Protein AF-A0A3L7XG25-F1 (afdb_monomer)

Radius of gyration: 17.32 Å; Cα contacts (8 Å, |Δi|>4): 252; chains: 1; bounding box: 51×40×40 Å

Solvent-accessible surface area (backbone atoms only — not comparable to full-atom values): 8372 Å² total; per-residue (Å²): 122,45,40,71,40,66,92,38,72,29,52,80,73,41,29,89,79,44,75,56,63,15,33,68,29,40,68,60,36,58,82,31,49,49,93,77,37,45,86,42,80,44,70,44,99,83,72,47,72,47,80,44,67,43,35,35,64,77,55,28,55,60,53,52,51,49,49,52,53,57,22,35,75,76,36,96,66,52,67,87,37,93,90,41,64,55,58,50,44,57,68,66,41,52,77,69,18,25,42,66,50,53,69,62,64,56,54,98,52,97,60,16,47,30,30,87,54,74,28,25,37,33,8,52,12,28,81,39,81,51,38,48,44,47,64,49,67,56,92,70,78,85,78,78,84,127

Foldseek 3Di:
DWDFDQVAFDDPLCCVPCVRNGHTDDQADDFFDLVPADWDWDQDPVRDIDTGGGGHCVVVVVVVVVLQVLLQVLAPDRCPDPVDDLSNLSSVCQPVFADQDAADADDDDPQRGGHPAAGRVGGRYHTDPPSSCSSNVDPDDDDDDD

Structure (mmCIF, N/CA/C/O backbone):
data_AF-A0A3L7XG25-F1
#
_entry.id   AF-A0A3L7XG25-F1
#
loop_
_atom_site.group_PDB
_atom_site.id
_atom_site.type_symbol
_atom_site.label_atom_id
_atom_site.label_alt_id
_atom_site.label_comp_id
_atom_site.label_asym_id
_atom_site.label_entity_id
_atom_site.label_seq_id
_atom_site.pdbx_PDB_ins_code
_atom_site.Cartn_x
_atom_site.Cartn_y
_atom_site.Cartn_z
_atom_site.occupancy
_atom_site.B_iso_or_equiv
_atom_site.auth_seq_id
_atom_site.auth_comp_id
_atom_site.auth_asym_id
_atom_site.auth_atom_id
_atom_site.pdbx_PDB_model_num
ATOM 1 N N . MET A 1 1 ? 8.002 -8.584 1.546 1.00 62.84 1 MET A N 1
ATOM 2 C CA . MET A 1 1 ? 7.667 -9.660 2.497 1.00 62.84 1 MET A CA 1
ATOM 3 C C . MET A 1 1 ? 6.708 -9.079 3.515 1.00 62.84 1 MET A C 1
ATOM 5 O O . MET A 1 1 ? 7.043 -8.057 4.107 1.00 62.84 1 MET A O 1
ATOM 9 N N . GLY A 1 2 ? 5.526 -9.671 3.655 1.00 82.25 2 GLY A N 1
ATOM 10 C CA . GLY A 1 2 ? 4.613 -9.375 4.756 1.00 82.25 2 GLY A CA 1
ATOM 11 C C . GLY A 1 2 ? 4.852 -10.296 5.952 1.00 82.25 2 GLY A C 1
ATOM 12 O O . GLY A 1 2 ? 5.800 -11.083 5.970 1.00 82.25 2 GLY A O 1
ATOM 13 N N . GLY A 1 3 ? 4.019 -10.169 6.977 1.00 88.00 3 GLY A N 1
ATOM 14 C CA . GLY A 1 3 ? 4.137 -10.922 8.217 1.00 88.00 3 GLY A CA 1
ATOM 15 C C . GLY A 1 3 ? 3.536 -10.190 9.408 1.00 88.00 3 GLY A C 1
ATOM 16 O O . GLY A 1 3 ? 2.909 -9.142 9.281 1.00 88.00 3 GLY A O 1
ATOM 17 N N . MET A 1 4 ? 3.743 -10.754 10.591 1.00 89.88 4 MET A N 1
ATOM 18 C CA . MET A 1 4 ? 3.286 -10.169 11.847 1.00 89.88 4 MET A CA 1
ATOM 19 C C . MET A 1 4 ? 4.471 -9.567 12.593 1.00 89.88 4 MET A C 1
ATOM 21 O O . MET A 1 4 ? 5.408 -10.280 12.959 1.00 89.88 4 MET A O 1
ATOM 25 N N . ASN A 1 5 ? 4.417 -8.265 12.847 1.00 89.62 5 ASN A N 1
ATOM 26 C CA . ASN A 1 5 ? 5.400 -7.571 13.657 1.00 89.62 5 ASN A CA 1
ATOM 27 C C . ASN A 1 5 ? 4.959 -7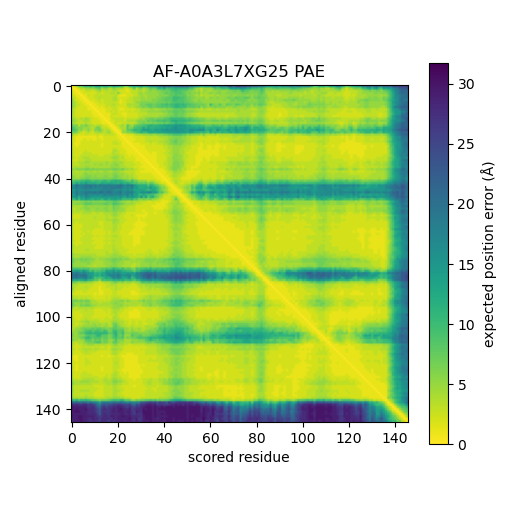.555 15.127 1.00 89.62 5 ASN A C 1
ATOM 29 O O . ASN A 1 5 ? 4.019 -6.855 15.490 1.00 89.62 5 ASN A O 1
ATOM 33 N N . ARG A 1 6 ? 5.662 -8.315 15.973 1.00 90.44 6 ARG A N 1
ATOM 34 C CA . ARG A 1 6 ? 5.371 -8.444 17.413 1.00 90.44 6 ARG A CA 1
ATOM 35 C C . ARG A 1 6 ? 5.950 -7.321 18.275 1.00 90.44 6 ARG A C 1
ATOM 37 O O . ARG A 1 6 ? 5.652 -7.264 19.460 1.00 90.44 6 ARG A O 1
ATOM 44 N N . ALA A 1 7 ? 6.790 -6.455 17.706 1.00 91.50 7 ALA A N 1
ATOM 45 C CA . ALA A 1 7 ? 7.315 -5.295 18.425 1.00 91.50 7 ALA A CA 1
ATOM 46 C C . ALA A 1 7 ? 6.261 -4.186 18.589 1.00 91.50 7 ALA A C 1
ATOM 48 O O . ALA A 1 7 ? 6.412 -3.326 19.450 1.00 91.50 7 ALA A O 1
ATOM 49 N N . TYR A 1 8 ? 5.197 -4.216 17.779 1.00 88.50 8 TYR A N 1
ATOM 50 C CA . TYR A 1 8 ? 4.095 -3.261 17.830 1.00 88.50 8 TYR A CA 1
ATOM 51 C C . TYR A 1 8 ? 2.797 -3.993 18.144 1.00 88.50 8 TYR A C 1
ATOM 53 O O . TYR A 1 8 ? 2.496 -5.012 17.518 1.00 88.50 8 TYR A O 1
ATOM 61 N N . VAL A 1 9 ? 2.028 -3.452 19.089 1.00 88.94 9 VAL A N 1
ATOM 62 C CA . VAL A 1 9 ? 0.669 -3.922 19.383 1.00 88.94 9 VAL A CA 1
ATOM 63 C C . VAL A 1 9 ? -0.183 -3.776 18.123 1.00 88.94 9 VAL A C 1
ATOM 65 O O . VAL A 1 9 ? 0.029 -2.852 17.331 1.00 88.94 9 VAL A O 1
ATOM 68 N N . ALA A 1 10 ? -1.109 -4.712 17.916 1.00 89.88 10 ALA A N 1
ATOM 69 C CA . ALA A 1 10 ? -2.091 -4.577 16.853 1.00 89.88 10 ALA A CA 1
ATOM 70 C C . ALA A 1 10 ? -2.879 -3.271 17.062 1.00 89.88 10 ALA A C 1
ATOM 72 O O . ALA A 1 10 ? -3.361 -3.025 18.167 1.00 89.88 10 ALA A O 1
ATOM 73 N N . PRO A 1 11 ? -2.969 -2.401 16.049 1.00 89.56 11 PRO A N 1
ATOM 74 C CA . PRO A 1 11 ? -3.928 -1.310 16.081 1.00 89.56 11 PRO A CA 1
ATOM 75 C C . PRO A 1 11 ? -5.354 -1.871 16.102 1.00 89.56 11 PRO A C 1
ATOM 77 O O . PRO A 1 11 ? -5.592 -2.915 15.498 1.00 89.56 11 PRO A O 1
ATOM 80 N N . SER A 1 12 ? -6.303 -1.132 16.681 1.00 90.00 12 SER A N 1
ATOM 81 C CA . SER A 1 12 ? -7.700 -1.570 16.852 1.00 90.00 12 SER A CA 1
ATOM 82 C C . SER A 1 12 ? -8.364 -2.056 15.555 1.00 90.00 12 SER A C 1
ATOM 84 O O . SER A 1 12 ? -9.090 -3.051 15.552 1.00 90.00 12 SER A O 1
ATOM 86 N N . TYR A 1 13 ? -8.066 -1.416 14.419 1.00 89.50 13 TYR A N 1
ATOM 87 C CA . TYR A 1 13 ? -8.549 -1.840 13.098 1.00 89.50 13 TYR A CA 1
ATOM 88 C C . TYR A 1 13 ? -8.017 -3.206 12.633 1.00 89.50 13 TYR A C 1
ATOM 90 O O . TYR A 1 13 ? -8.599 -3.809 11.733 1.00 89.50 13 TYR A O 1
ATOM 98 N N . GLN A 1 14 ? -6.942 -3.720 13.236 1.00 93.00 14 GLN A N 1
ATOM 99 C CA . GLN A 1 14 ? -6.379 -5.051 12.984 1.00 93.00 14 GLN A CA 1
ATOM 100 C C . GLN A 1 14 ? -6.659 -6.068 14.097 1.00 93.00 14 GLN A C 1
ATOM 102 O O . GLN A 1 14 ? -6.291 -7.232 13.928 1.00 93.00 14 GLN A O 1
ATOM 107 N N . ASP A 1 15 ? -7.293 -5.687 15.210 1.00 87.75 15 ASP A N 1
ATOM 108 C CA . ASP A 1 15 ? -7.461 -6.568 16.379 1.00 87.75 15 ASP A CA 1
ATOM 109 C C . ASP A 1 15 ? -8.093 -7.916 16.002 1.00 87.75 15 ASP A C 1
ATOM 111 O O . ASP A 1 15 ? -7.623 -8.986 16.402 1.00 87.75 15 ASP A O 1
ATOM 115 N N . HIS A 1 16 ? -9.117 -7.876 15.145 1.00 85.56 16 HIS A N 1
ATOM 116 C CA . HIS A 1 16 ? -9.825 -9.060 14.655 1.00 85.56 16 HIS A CA 1
ATOM 117 C C . HIS A 1 16 ? -8.980 -9.960 13.735 1.00 85.56 16 HIS A C 1
ATOM 119 O O . HIS A 1 16 ? -9.281 -11.144 13.599 1.00 85.56 16 HIS A O 1
ATOM 125 N N . LEU A 1 17 ? -7.920 -9.426 13.122 1.00 87.19 17 LEU A N 1
ATOM 126 C CA . LEU A 1 17 ? -7.043 -10.152 12.198 1.00 87.19 17 LEU A CA 1
ATOM 127 C C . LEU A 1 17 ? -5.920 -10.882 12.927 1.00 87.19 17 LEU A C 1
ATOM 129 O O . LEU A 1 17 ? -5.534 -11.988 12.551 1.00 87.19 17 LEU A O 1
ATOM 133 N N . THR A 1 18 ? -5.360 -10.249 13.957 1.00 81.75 18 THR A N 1
ATOM 134 C CA . THR A 1 18 ? -4.146 -10.743 14.618 1.00 81.75 18 THR A CA 1
ATOM 135 C C . THR A 1 18 ? -4.383 -11.230 16.035 1.00 81.75 18 THR A C 1
ATOM 137 O O . THR A 1 18 ? -3.438 -11.723 16.651 1.00 81.75 18 THR A O 1
ATOM 140 N N . GLN A 1 19 ? -5.614 -11.112 16.548 1.00 79.75 19 GLN A N 1
ATOM 141 C CA . GLN A 1 19 ? -5.972 -11.436 17.933 1.00 79.75 19 GLN A CA 1
ATOM 142 C C . GLN A 1 19 ? -5.051 -10.717 18.933 1.00 79.75 19 GLN A C 1
ATOM 144 O O . GLN A 1 19 ? -4.631 -11.286 19.938 1.00 79.75 19 GLN A O 1
ATOM 149 N N . ASN A 1 20 ? -4.691 -9.470 18.615 1.00 75.44 20 ASN A N 1
ATOM 150 C CA . ASN A 1 20 ? -3.816 -8.594 19.402 1.00 75.44 20 ASN A CA 1
ATOM 151 C C . ASN A 1 20 ? -2.368 -9.085 19.571 1.00 75.44 20 ASN A C 1
ATOM 153 O O . ASN A 1 20 ? -1.639 -8.592 20.430 1.00 75.44 20 ASN A O 1
ATOM 157 N N . VAL A 1 21 ? -1.911 -10.027 18.738 1.00 84.31 21 VAL A N 1
ATOM 158 C CA . VAL A 1 21 ? -0.556 -10.606 18.840 1.00 84.31 21 VAL A CA 1
ATOM 159 C C . VAL A 1 21 ? 0.516 -9.725 18.172 1.00 84.31 21 VAL A C 1
ATOM 161 O O . VAL A 1 21 ? 1.708 -9.877 18.449 1.00 84.31 21 VAL A O 1
ATOM 164 N N . GLY A 1 22 ? 0.119 -8.784 17.310 1.00 90.56 22 GLY A N 1
ATOM 165 C CA . GLY A 1 22 ? 1.010 -7.769 16.739 1.00 90.56 22 GLY A CA 1
ATOM 166 C C . GLY A 1 22 ? 0.457 -7.101 15.477 1.00 90.56 22 GLY A C 1
ATOM 167 O O . GLY A 1 22 ? -0.590 -7.502 14.970 1.00 90.56 22 GLY A O 1
ATOM 168 N N . ARG A 1 23 ? 1.171 -6.103 14.942 1.00 92.81 23 ARG A N 1
ATOM 169 C CA . ARG A 1 23 ? 0.809 -5.394 13.697 1.00 92.81 23 ARG A CA 1
ATOM 170 C C . ARG A 1 23 ? 1.044 -6.284 12.474 1.00 92.81 23 ARG A C 1
ATOM 172 O O . ARG A 1 23 ? 2.179 -6.687 12.212 1.00 92.81 23 ARG A O 1
ATOM 179 N N . ALA A 1 24 ? 0.003 -6.577 11.700 1.00 92.88 24 ALA A N 1
ATOM 180 C CA . ALA A 1 24 ? 0.109 -7.364 10.467 1.00 92.88 24 ALA A CA 1
ATOM 181 C C . ALA A 1 24 ? 0.483 -6.483 9.271 1.00 92.88 24 ALA A C 1
ATOM 183 O O . ALA A 1 24 ? -0.093 -5.415 9.125 1.00 92.88 24 ALA A O 1
ATOM 184 N N . ILE A 1 25 ? 1.426 -6.905 8.425 1.00 92.50 25 ILE A N 1
ATOM 185 C CA . ILE A 1 25 ? 1.841 -6.229 7.180 1.00 92.50 25 ILE A CA 1
ATOM 186 C C . ILE A 1 25 ? 1.728 -7.177 5.974 1.00 92.50 25 ILE A C 1
ATOM 188 O O . ILE A 1 25 ? 1.964 -8.376 6.144 1.00 92.50 25 ILE A O 1
ATOM 192 N N . PRO A 1 26 ? 1.497 -6.658 4.753 1.00 94.12 26 PRO A N 1
ATOM 193 C CA . PRO A 1 26 ? 1.186 -5.257 4.431 1.00 94.12 26 PRO A CA 1
ATOM 194 C C . PRO A 1 26 ? -0.291 -4.907 4.707 1.00 94.12 26 PRO A C 1
ATOM 196 O O . PRO A 1 26 ? -1.074 -5.787 5.035 1.00 94.12 26 PRO A O 1
ATOM 199 N N . ASP A 1 27 ? -0.669 -3.630 4.573 1.00 94.88 27 ASP A N 1
ATOM 200 C CA . ASP A 1 27 ? -2.085 -3.211 4.592 1.00 94.88 27 ASP A CA 1
ATOM 201 C C . ASP A 1 27 ? -2.735 -3.368 3.207 1.00 94.88 27 ASP A C 1
ATOM 203 O O . ASP A 1 27 ? -3.827 -3.911 3.084 1.00 94.88 27 ASP A O 1
ATOM 207 N N . VAL A 1 28 ? -2.033 -2.928 2.158 1.00 96.12 28 VAL A N 1
ATOM 208 C CA . VAL A 1 28 ? -2.454 -3.001 0.749 1.00 96.12 28 VAL A CA 1
ATOM 209 C C . VAL A 1 28 ? -1.302 -3.490 -0.123 1.00 96.12 28 VAL A C 1
ATOM 211 O O . VAL A 1 28 ? -0.130 -3.397 0.258 1.00 96.12 28 VAL A O 1
ATOM 214 N N . SER A 1 29 ? -1.622 -3.963 -1.322 1.00 95.75 29 SER A N 1
ATOM 215 C CA . SER A 1 29 ? -0.653 -4.459 -2.297 1.00 95.75 29 SER A CA 1
ATOM 216 C C . SER A 1 29 ? -0.861 -3.868 -3.688 1.00 95.75 29 SER A C 1
ATOM 218 O O . SER A 1 29 ? -1.947 -3.438 -4.064 1.00 95.75 29 SER A O 1
ATOM 220 N N . PHE A 1 30 ? 0.215 -3.847 -4.466 1.00 95.88 30 PHE A N 1
ATOM 221 C CA . PHE A 1 30 ? 0.251 -3.388 -5.851 1.00 95.88 30 PHE A CA 1
ATOM 222 C C . PHE A 1 30 ? 1.070 -4.378 -6.670 1.00 95.88 30 PHE A C 1
ATOM 224 O O . PHE A 1 30 ? 1.840 -5.164 -6.108 1.00 95.88 30 PHE A O 1
ATOM 231 N N . ASN A 1 31 ? 0.965 -4.288 -7.996 1.00 95.00 31 ASN A N 1
ATOM 232 C CA . ASN A 1 31 ? 1.884 -4.992 -8.877 1.00 95.00 31 ASN A CA 1
ATOM 233 C C . ASN A 1 31 ? 3.331 -4.626 -8.514 1.00 95.00 31 ASN A C 1
ATOM 235 O O . ASN A 1 31 ? 3.706 -3.454 -8.464 1.00 95.00 31 ASN A O 1
ATOM 239 N N . ALA A 1 32 ? 4.122 -5.649 -8.230 1.00 94.19 32 ALA A N 1
ATOM 240 C CA . ALA A 1 32 ? 5.516 -5.530 -7.840 1.00 94.19 32 ALA A CA 1
ATOM 241 C C . ALA A 1 32 ? 6.403 -6.497 -8.635 1.00 94.19 32 ALA A C 1
ATOM 243 O O . ALA A 1 32 ? 7.600 -6.570 -8.366 1.00 94.19 32 ALA A O 1
ATOM 244 N N . ASP A 1 33 ? 5.849 -7.238 -9.595 1.00 92.94 33 ASP A N 1
ATOM 245 C CA . ASP A 1 33 ? 6.621 -8.160 -10.418 1.00 92.94 33 ASP A CA 1
ATOM 246 C C . ASP A 1 33 ? 7.338 -7.376 -11.533 1.00 92.94 33 ASP A C 1
ATOM 248 O O . ASP A 1 33 ? 6.673 -6.718 -12.336 1.00 92.94 33 ASP A O 1
ATOM 252 N N . PRO A 1 34 ? 8.683 -7.408 -11.616 1.00 93.00 34 PRO A N 1
ATOM 253 C CA . PRO A 1 34 ? 9.416 -6.793 -12.719 1.00 93.00 34 PRO A CA 1
ATOM 254 C C . PRO A 1 34 ? 9.065 -7.371 -14.099 1.00 93.00 34 PRO A C 1
ATOM 256 O O . PRO A 1 34 ? 9.238 -6.671 -15.093 1.00 93.00 34 PRO A O 1
ATOM 259 N N . SER A 1 35 ? 8.575 -8.614 -14.181 1.00 94.62 35 SER A N 1
ATOM 260 C CA . SER A 1 35 ? 8.173 -9.253 -15.443 1.00 94.62 35 SER A CA 1
ATOM 261 C C . SER A 1 35 ? 6.934 -8.597 -16.066 1.00 94.62 35 SER A C 1
ATOM 263 O O . SER A 1 35 ? 6.823 -8.498 -17.288 1.00 94.62 35 SER A O 1
ATOM 265 N N . THR A 1 36 ? 6.052 -8.062 -15.221 1.00 94.62 36 THR A N 1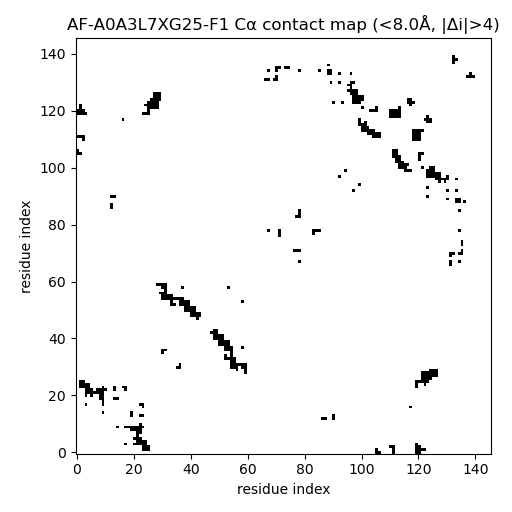
ATOM 266 C CA . THR A 1 36 ? 4.859 -7.290 -15.588 1.00 94.62 36 THR A CA 1
ATOM 267 C C . THR A 1 36 ? 4.955 -5.849 -15.089 1.00 94.62 36 THR A C 1
ATOM 269 O O . THR A 1 36 ? 3.938 -5.227 -14.797 1.00 94.62 36 THR A O 1
ATOM 272 N N . GLY A 1 37 ? 6.176 -5.337 -14.912 1.00 93.25 37 GLY A N 1
ATOM 273 C CA . GLY A 1 37 ? 6.452 -4.100 -14.185 1.00 93.25 37 GLY A CA 1
ATOM 274 C C . GLY A 1 37 ? 6.067 -2.814 -14.920 1.00 93.25 37 GLY A C 1
ATOM 275 O O . GLY A 1 37 ? 5.404 -2.804 -15.955 1.00 93.25 37 GLY A O 1
ATOM 276 N N . PHE A 1 38 ? 6.525 -1.689 -14.381 1.00 95.44 38 PHE A N 1
ATOM 277 C CA . PHE A 1 38 ? 6.229 -0.352 -14.883 1.00 95.44 38 PHE A CA 1
ATOM 278 C C . PHE A 1 38 ? 7.364 0.176 -15.751 1.00 95.44 38 PHE A C 1
ATOM 280 O O . PHE A 1 38 ? 8.536 0.070 -15.386 1.00 95.44 38 PHE A O 1
ATOM 287 N N . ALA A 1 39 ? 7.020 0.809 -16.871 1.00 95.25 39 ALA A N 1
ATOM 288 C CA . ALA A 1 39 ? 7.985 1.537 -17.680 1.00 95.25 39 ALA A CA 1
ATOM 289 C C . ALA A 1 39 ? 8.391 2.836 -16.969 1.00 95.25 39 ALA A C 1
ATOM 291 O O . ALA A 1 39 ? 7.566 3.719 -16.740 1.00 95.25 39 ALA A O 1
ATOM 292 N N . VAL A 1 40 ? 9.675 2.965 -16.646 1.00 93.75 40 VAL A N 1
ATOM 293 C CA . VAL A 1 40 ? 10.256 4.155 -16.026 1.00 93.75 40 VAL A CA 1
ATOM 294 C C . VAL A 1 40 ? 11.369 4.686 -16.911 1.00 93.75 40 VAL A C 1
ATOM 296 O O . VAL A 1 40 ? 12.260 3.953 -17.346 1.00 93.75 40 VAL A O 1
ATOM 299 N N . TYR A 1 41 ? 11.317 5.987 -17.173 1.00 93.38 41 TYR A N 1
ATOM 300 C CA . TYR A 1 41 ? 12.382 6.697 -17.858 1.00 93.38 41 TYR A CA 1
ATOM 301 C C . TYR A 1 41 ? 13.411 7.173 -16.840 1.00 93.38 41 TYR A C 1
ATOM 303 O O . TYR A 1 41 ? 13.075 7.841 -15.864 1.00 93.38 41 TYR A O 1
ATOM 311 N N . THR A 1 42 ? 14.674 6.82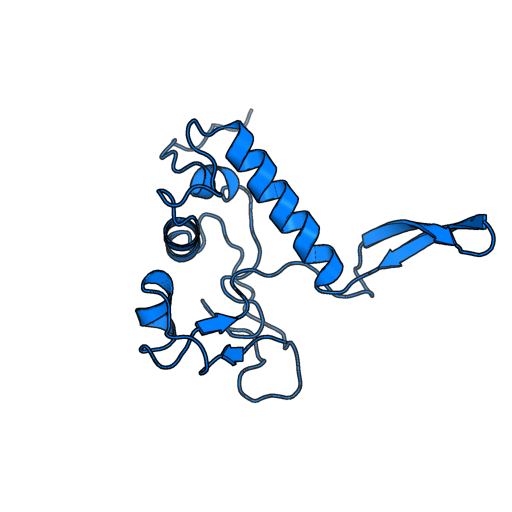8 -17.061 1.00 89.88 42 THR A N 1
ATOM 312 C CA . THR A 1 42 ? 15.761 7.155 -16.131 1.00 89.88 42 THR A CA 1
ATOM 313 C C . THR A 1 42 ? 16.933 7.789 -16.847 1.00 89.88 42 THR A C 1
ATOM 315 O O . THR A 1 42 ? 17.212 7.451 -17.998 1.00 89.88 42 THR A O 1
ATOM 318 N N . ILE A 1 43 ? 17.635 8.669 -16.137 1.00 89.81 43 ILE A N 1
ATOM 319 C CA . ILE A 1 43 ? 18.931 9.215 -16.531 1.00 89.81 43 ILE A CA 1
ATOM 320 C C . ILE A 1 43 ? 19.974 8.485 -15.687 1.00 89.81 43 ILE A C 1
ATOM 322 O O . ILE A 1 43 ? 19.975 8.599 -14.462 1.00 89.81 43 ILE A O 1
ATOM 326 N N . GLY A 1 44 ? 20.805 7.665 -16.327 1.00 81.25 44 GLY A N 1
ATOM 327 C CA . GLY A 1 44 ? 21.883 6.964 -15.642 1.00 81.25 44 GLY A CA 1
ATOM 328 C C . GLY A 1 44 ? 22.971 7.924 -15.162 1.00 81.25 44 GLY A C 1
ATOM 329 O O . GLY A 1 44 ? 23.066 9.060 -15.622 1.00 81.25 44 GLY A O 1
ATOM 330 N N . GLN A 1 45 ? 23.840 7.446 -14.269 1.00 81.94 45 GLN A N 1
ATOM 331 C CA . GLN A 1 45 ? 25.037 8.191 -13.842 1.00 81.94 45 GLN A CA 1
ATOM 332 C C . GLN A 1 45 ? 25.982 8.519 -15.012 1.00 81.94 45 GLN A C 1
ATOM 334 O O . GLN A 1 45 ? 26.798 9.427 -14.917 1.00 81.94 45 GLN A O 1
ATOM 339 N N . ASP A 1 46 ? 25.845 7.798 -16.125 1.00 88.62 46 ASP A N 1
ATOM 340 C CA . ASP A 1 46 ? 26.519 8.037 -17.397 1.00 88.62 46 ASP A CA 1
ATOM 341 C C . ASP A 1 46 ? 25.845 9.121 -18.260 1.00 88.62 46 ASP A C 1
ATOM 343 O O . ASP A 1 46 ? 26.162 9.254 -19.441 1.00 88.62 46 ASP A O 1
ATOM 347 N N . SER A 1 47 ? 24.884 9.864 -17.701 1.00 82.81 47 SER A N 1
ATOM 348 C CA . SER A 1 47 ? 24.035 10.851 -18.385 1.00 82.81 47 SER A CA 1
ATOM 349 C C . SER A 1 47 ? 23.223 10.287 -19.554 1.00 82.81 47 SER A C 1
ATOM 351 O O . SER A 1 47 ? 22.607 11.045 -20.305 1.00 82.81 47 SER A O 1
ATOM 353 N N . LYS A 1 48 ? 23.177 8.960 -19.721 1.00 85.25 48 LYS A N 1
ATOM 354 C CA . LYS A 1 48 ? 22.377 8.326 -20.766 1.00 85.25 48 LYS A CA 1
ATOM 355 C C . LYS A 1 48 ? 20.967 8.117 -20.273 1.00 85.25 48 LYS A C 1
ATOM 357 O O . LYS A 1 48 ? 20.740 7.585 -19.184 1.00 85.25 48 LYS A O 1
ATOM 362 N N . THR A 1 49 ? 20.016 8.477 -21.116 1.00 87.00 49 THR A N 1
ATOM 363 C CA . THR A 1 49 ? 18.611 8.266 -20.825 1.00 87.00 49 THR A CA 1
ATOM 364 C C . THR A 1 49 ? 18.119 6.956 -21.423 1.00 87.00 49 THR A C 1
ATOM 366 O O . THR A 1 49 ? 18.557 6.536 -22.494 1.00 87.00 49 THR A O 1
ATOM 369 N N . ARG A 1 50 ? 17.243 6.260 -20.700 1.00 92.44 50 ARG A N 1
ATOM 370 C CA . ARG A 1 50 ? 16.679 4.980 -21.142 1.00 92.44 50 ARG A CA 1
ATOM 371 C C . ARG A 1 50 ? 15.353 4.692 -20.467 1.00 92.44 50 ARG A C 1
ATOM 373 O O . ARG A 1 50 ? 15.162 5.020 -19.293 1.00 92.44 50 ARG A O 1
ATOM 380 N N . TRP A 1 51 ? 14.483 4.024 -21.213 1.00 93.62 51 TRP A N 1
ATOM 381 C CA . TRP A 1 51 ? 13.342 3.311 -20.659 1.00 93.62 51 TRP A CA 1
ATOM 382 C C . TRP A 1 51 ? 13.810 1.991 -20.055 1.00 93.62 51 TRP A C 1
ATOM 384 O O . TRP A 1 51 ? 14.625 1.284 -20.645 1.00 93.62 51 TRP A O 1
ATOM 394 N N . GLN A 1 52 ? 13.281 1.666 -18.885 1.00 91.50 52 GLN A N 1
ATOM 395 C CA . GLN A 1 52 ? 13.458 0.375 -18.235 1.00 91.50 52 GLN A CA 1
ATOM 396 C C . GLN A 1 52 ? 12.141 -0.069 -17.608 1.00 91.50 52 GLN A C 1
ATOM 398 O O . GLN A 1 52 ? 11.322 0.768 -17.233 1.00 91.50 52 GLN A O 1
ATOM 403 N N . VAL A 1 53 ? 11.942 -1.380 -17.497 1.00 93.94 53 VAL A N 1
ATOM 404 C CA . VAL A 1 53 ? 10.823 -1.949 -16.745 1.00 93.94 53 VAL A CA 1
ATOM 405 C C . VAL A 1 53 ? 11.297 -2.209 -15.321 1.00 93.94 53 VAL A C 1
ATOM 407 O O . VAL A 1 53 ? 12.307 -2.881 -15.120 1.00 93.94 53 VAL A O 1
ATOM 410 N N . VAL A 1 54 ? 10.588 -1.659 -14.337 1.00 92.56 54 VAL A N 1
ATOM 411 C CA . VAL A 1 54 ? 10.889 -1.835 -12.911 1.00 92.56 54 VAL A CA 1
ATOM 412 C C . VAL A 1 54 ? 9.697 -2.437 -12.180 1.00 92.56 54 VAL A C 1
ATOM 414 O O . VAL A 1 54 ? 8.545 -2.166 -12.509 1.00 92.56 54 VAL A O 1
ATOM 417 N N . GLY A 1 55 ? 9.977 -3.241 -11.161 1.00 93.00 55 GLY A N 1
ATOM 418 C CA . GLY A 1 55 ? 8.977 -3.747 -10.225 1.00 93.00 55 GLY A CA 1
ATOM 419 C C . GLY A 1 55 ? 9.316 -3.352 -8.791 1.00 93.00 55 GLY A C 1
ATOM 420 O O . GLY A 1 55 ? 9.911 -2.308 -8.524 1.00 93.00 55 GLY A O 1
ATOM 421 N N . GLY A 1 56 ? 8.976 -4.237 -7.865 1.00 93.75 56 GLY A N 1
ATOM 422 C CA . GLY A 1 56 ? 9.207 -4.088 -6.438 1.00 93.75 56 GLY A CA 1
ATOM 423 C C . GLY A 1 56 ? 8.132 -3.266 -5.734 1.00 93.75 56 GLY A C 1
ATOM 424 O O . GLY A 1 56 ? 7.440 -2.433 -6.317 1.00 93.75 56 GLY A O 1
ATOM 425 N N . THR A 1 57 ? 8.028 -3.461 -4.422 1.00 93.94 57 THR A N 1
ATOM 426 C CA . THR A 1 57 ? 7.117 -2.682 -3.569 1.00 93.94 57 THR A CA 1
ATOM 427 C C . THR A 1 57 ? 7.464 -1.192 -3.561 1.00 93.94 57 THR A C 1
ATOM 429 O O . THR A 1 57 ? 6.595 -0.366 -3.297 1.00 93.94 57 THR A O 1
ATOM 432 N N . SER A 1 58 ? 8.704 -0.835 -3.916 1.00 95.06 58 SER A N 1
ATOM 433 C CA . SER A 1 58 ? 9.126 0.544 -4.179 1.00 95.06 58 SER A CA 1
ATOM 434 C C . SER A 1 58 ? 8.308 1.222 -5.276 1.00 95.06 58 SER A C 1
ATOM 436 O O . SER A 1 58 ? 8.128 2.428 -5.198 1.00 95.06 58 SER A O 1
ATOM 438 N N . ALA A 1 59 ? 7.791 0.481 -6.262 1.00 94.19 59 ALA A N 1
ATOM 439 C CA . ALA A 1 59 ? 6.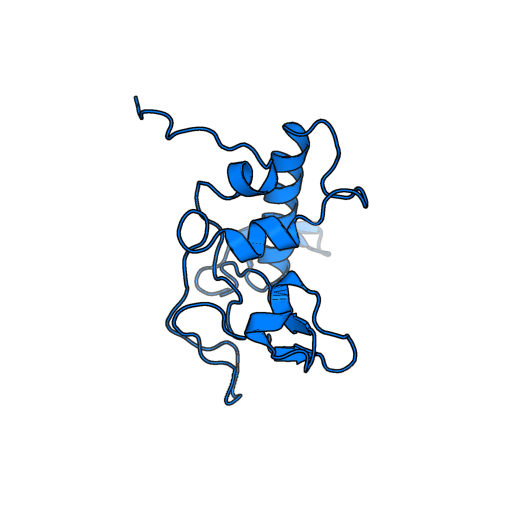870 1.024 -7.257 1.00 94.19 59 ALA A CA 1
ATOM 440 C C . ALA A 1 59 ? 5.442 1.174 -6.702 1.00 94.19 59 ALA A C 1
ATOM 442 O O . ALA A 1 59 ? 4.727 2.088 -7.104 1.00 94.19 59 ALA A O 1
ATOM 443 N N . GLY A 1 60 ? 5.025 0.318 -5.763 1.00 94.94 60 GLY A N 1
ATOM 444 C CA . GLY A 1 60 ? 3.706 0.386 -5.120 1.00 94.94 60 GLY A CA 1
ATOM 445 C C . GLY A 1 60 ? 3.560 1.547 -4.129 1.00 94.94 60 GLY A C 1
ATOM 446 O O . GLY A 1 60 ? 2.525 2.207 -4.099 1.00 94.94 60 GLY A O 1
ATOM 447 N N . ALA A 1 61 ? 4.608 1.856 -3.359 1.00 95.25 61 ALA A N 1
ATOM 448 C CA . ALA A 1 61 ? 4.591 2.953 -2.386 1.00 95.25 61 ALA A CA 1
ATOM 449 C C . ALA A 1 61 ? 4.183 4.327 -2.979 1.00 95.25 61 ALA A C 1
ATOM 451 O O . ALA A 1 61 ? 3.270 4.947 -2.431 1.00 95.25 61 ALA A O 1
ATOM 452 N N . PRO A 1 62 ? 4.771 4.817 -4.093 1.00 96.38 62 PRO A N 1
ATOM 453 C CA . PRO A 1 62 ? 4.359 6.084 -4.695 1.00 96.38 62 PRO A CA 1
ATOM 454 C C . PRO A 1 62 ? 2.966 6.024 -5.338 1.00 96.38 62 PRO A C 1
ATOM 456 O O . PRO A 1 62 ? 2.294 7.050 -5.393 1.00 96.38 62 PRO A O 1
ATOM 459 N N . GLN A 1 63 ? 2.497 4.853 -5.783 1.00 96.44 63 GLN A N 1
ATOM 460 C CA . GLN A 1 63 ? 1.121 4.697 -6.275 1.00 96.44 63 GLN A CA 1
ATOM 461 C C . GLN A 1 63 ? 0.107 4.888 -5.143 1.00 96.44 63 GLN A C 1
ATOM 463 O O . GLN A 1 63 ? -0.849 5.646 -5.298 1.00 96.44 63 GLN A O 1
ATOM 468 N N . TRP A 1 64 ? 0.349 4.275 -3.980 1.00 95.69 64 TRP A N 1
ATOM 469 C CA . TRP A 1 64 ? -0.477 4.507 -2.794 1.00 95.69 64 TRP A CA 1
ATOM 470 C C . TRP A 1 64 ? -0.431 5.968 -2.340 1.00 95.69 64 TRP A C 1
ATOM 472 O O . TRP A 1 64 ? -1.471 6.568 -2.082 1.00 95.69 64 TRP A O 1
ATOM 482 N N . ALA A 1 65 ? 0.760 6.575 -2.315 1.00 94.81 65 ALA A N 1
ATOM 483 C CA . ALA A 1 65 ? 0.913 7.985 -1.966 1.00 94.81 65 ALA A CA 1
ATOM 484 C C . ALA A 1 65 ? 0.116 8.909 -2.904 1.00 94.81 65 ALA A C 1
ATOM 486 O O . ALA A 1 65 ? -0.508 9.859 -2.437 1.00 94.81 65 ALA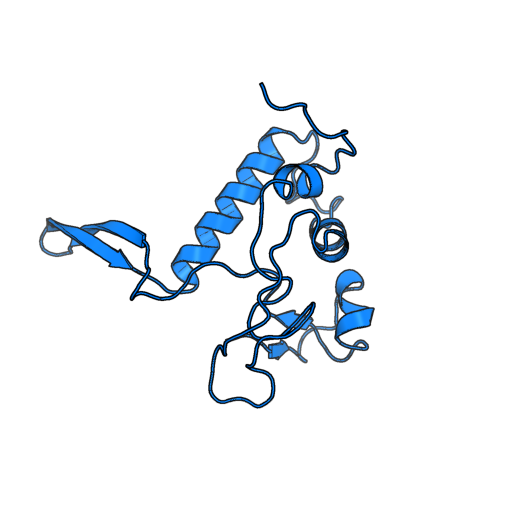 A O 1
ATOM 487 N N . ALA A 1 66 ? 0.081 8.613 -4.208 1.00 96.44 66 ALA A N 1
ATOM 488 C CA . ALA A 1 66 ? -0.725 9.365 -5.166 1.00 96.44 66 ALA A CA 1
ATOM 489 C C . ALA A 1 66 ? -2.232 9.242 -4.881 1.00 96.44 66 ALA A C 1
ATOM 491 O O . ALA A 1 66 ? -2.939 10.244 -4.932 1.00 96.44 66 ALA A O 1
ATOM 492 N N . MET A 1 67 ? -2.726 8.048 -4.531 1.00 95.25 67 MET A N 1
ATOM 493 C CA . MET A 1 67 ? -4.133 7.854 -4.145 1.00 95.25 67 MET A CA 1
ATOM 494 C C . MET A 1 67 ? -4.495 8.642 -2.880 1.00 95.25 67 MET A C 1
ATOM 496 O O . MET A 1 67 ? -5.528 9.305 -2.854 1.00 95.25 67 MET A O 1
ATOM 500 N N . ILE A 1 68 ? -3.625 8.628 -1.864 1.00 92.94 68 ILE A N 1
ATOM 501 C CA . ILE A 1 68 ? -3.792 9.435 -0.646 1.00 92.94 68 ILE A CA 1
ATOM 502 C C . ILE A 1 68 ? -3.827 10.928 -0.989 1.00 92.94 68 ILE A C 1
ATOM 504 O O . ILE A 1 68 ? -4.739 11.623 -0.556 1.00 92.94 68 ILE A O 1
ATOM 508 N N . ALA A 1 69 ? -2.900 11.410 -1.823 1.00 94.44 69 ALA A N 1
ATOM 509 C CA . ALA A 1 69 ? -2.863 12.810 -2.241 1.00 94.44 69 ALA A CA 1
ATOM 510 C C . ALA A 1 69 ? -4.126 13.231 -3.013 1.00 94.44 69 ALA A C 1
ATOM 512 O O . ALA A 1 69 ? -4.627 14.333 -2.810 1.00 94.44 69 ALA A O 1
ATOM 513 N N . ILE A 1 70 ? -4.660 12.360 -3.877 1.00 95.38 70 ILE A N 1
ATOM 514 C CA . ILE A 1 70 ? -5.929 12.604 -4.579 1.00 95.38 70 ILE A CA 1
ATOM 515 C C . ILE A 1 70 ? -7.085 12.671 -3.578 1.00 95.38 70 ILE A C 1
ATOM 517 O O . ILE A 1 70 ? -7.877 13.604 -3.641 1.00 95.38 70 ILE A O 1
ATOM 521 N N . ALA A 1 71 ? -7.182 11.729 -2.637 1.00 93.44 71 ALA A N 1
ATOM 522 C CA . ALA A 1 71 ? -8.224 11.757 -1.611 1.00 93.44 71 ALA A CA 1
ATOM 523 C C . ALA A 1 71 ? -8.130 13.016 -0.728 1.00 93.44 71 ALA A C 1
ATOM 525 O O . ALA A 1 71 ? -9.151 13.634 -0.430 1.00 93.44 71 ALA A O 1
ATOM 526 N N . ASP A 1 72 ? -6.917 13.450 -0.377 1.00 91.88 72 ASP A N 1
ATOM 527 C CA . ASP A 1 72 ? -6.675 14.678 0.386 1.00 91.88 72 ASP A CA 1
ATOM 528 C C . ASP A 1 72 ? -7.201 15.938 -0.310 1.00 91.88 72 ASP A C 1
ATOM 530 O O . ASP A 1 72 ? -7.702 16.836 0.365 1.00 91.88 72 ASP A O 1
ATOM 534 N N . GLN A 1 73 ? -7.173 16.001 -1.647 1.00 94.56 73 GLN A N 1
ATOM 535 C CA . GLN A 1 73 ? -7.717 17.142 -2.401 1.00 94.56 73 GLN A CA 1
ATOM 536 C C . GLN A 1 73 ? -9.224 17.345 -2.191 1.00 94.56 73 GLN A C 1
ATOM 538 O O . GLN A 1 73 ? -9.720 18.456 -2.370 1.00 94.56 73 GLN A O 1
ATOM 543 N N . PHE A 1 74 ? -9.956 16.297 -1.806 1.00 92.88 74 PHE A N 1
ATOM 544 C CA . PHE A 1 74 ? -11.403 16.346 -1.580 1.00 92.88 74 PHE A CA 1
ATOM 545 C C . PHE A 1 74 ? -11.786 16.511 -0.106 1.00 92.88 74 PHE A C 1
ATOM 547 O O . PHE A 1 74 ? -12.973 16.509 0.224 1.00 92.88 74 PHE A O 1
ATOM 554 N N . ARG A 1 75 ? -10.813 16.643 0.800 1.00 88.81 75 ARG A N 1
ATOM 555 C CA . ARG A 1 75 ? -11.063 16.690 2.242 1.00 88.81 75 ARG A CA 1
ATOM 556 C C . ARG A 1 75 ? -10.822 18.078 2.817 1.00 88.81 75 ARG A C 1
ATOM 558 O O . ARG A 1 75 ? -9.867 18.762 2.476 1.00 88.81 75 ARG A O 1
ATOM 565 N N . ALA A 1 76 ? -11.667 18.461 3.775 1.00 87.44 76 ALA A N 1
ATOM 566 C CA . ALA A 1 76 ? -11.454 19.667 4.577 1.00 87.44 76 ALA A CA 1
ATOM 567 C C . ALA A 1 76 ? -10.352 19.480 5.638 1.00 87.44 76 ALA A C 1
ATOM 569 O O . ALA A 1 76 ? -9.691 20.442 6.020 1.00 87.44 76 ALA A O 1
ATOM 570 N N . VAL A 1 77 ? -10.162 18.242 6.114 1.00 86.12 77 VAL A N 1
ATOM 571 C CA . VAL A 1 77 ? -9.117 17.859 7.075 1.00 86.12 77 VAL A CA 1
ATOM 572 C C . VAL A 1 77 ? -8.192 16.828 6.417 1.00 86.12 77 VAL A C 1
ATOM 574 O O . VAL A 1 77 ? -8.698 15.774 6.004 1.00 86.12 77 VAL A O 1
ATOM 577 N N . PRO A 1 78 ? -6.871 17.083 6.341 1.00 86.62 78 PRO A N 1
ATOM 578 C CA . PRO A 1 78 ? -5.920 16.159 5.727 1.00 86.62 78 PRO A CA 1
ATOM 579 C C . PRO A 1 78 ? -5.945 14.768 6.370 1.00 86.62 78 PRO A C 1
ATOM 581 O O . PRO A 1 78 ? -6.112 14.639 7.582 1.00 86.62 78 PRO A O 1
ATOM 584 N N . LEU A 1 79 ? -5.711 13.732 5.569 1.00 86.38 79 LEU A N 1
ATOM 585 C CA . LEU A 1 79 ? -5.541 12.336 5.984 1.00 86.38 79 LEU A CA 1
ATOM 586 C C . LEU A 1 79 ? -4.312 12.125 6.873 1.00 86.38 79 LEU A C 1
ATOM 588 O O . LEU A 1 79 ? -4.227 11.118 7.567 1.00 86.38 79 LEU A O 1
ATOM 592 N N . SER A 1 80 ? -3.363 13.063 6.849 1.00 81.81 80 SER A N 1
ATOM 593 C CA . SER A 1 80 ? -2.206 13.099 7.746 1.00 81.81 80 SER A CA 1
ATOM 594 C C . SER A 1 80 ? -2.508 13.699 9.123 1.00 81.81 80 SER A C 1
ATOM 596 O O . SER A 1 80 ? -1.647 13.659 9.999 1.00 81.81 80 SER A O 1
ATOM 598 N N . GLY A 1 81 ? -3.695 14.282 9.321 1.00 70.12 81 GLY A N 1
ATOM 599 C CA . GLY A 1 81 ? -4.103 14.847 10.602 1.00 70.12 81 GLY A CA 1
ATOM 600 C C . GLY A 1 81 ? -4.513 13.764 11.599 1.00 70.12 81 GLY A C 1
ATOM 601 O O . GLY A 1 81 ? -5.205 12.818 11.239 1.00 70.12 81 GLY A O 1
ATOM 602 N N . GLU A 1 82 ? -4.167 13.943 12.876 1.00 59.25 82 GLU A N 1
ATOM 603 C CA . GLU A 1 82 ? -4.436 12.960 13.945 1.00 59.25 82 GLU A CA 1
ATOM 604 C C . GLU A 1 82 ? -5.927 12.634 14.153 1.00 59.25 82 GLU A C 1
ATOM 606 O O . GLU A 1 82 ? -6.267 11.626 14.764 1.00 59.25 82 GLU A O 1
ATOM 611 N N . ALA A 1 83 ? -6.833 13.473 13.640 1.00 57.28 83 ALA A N 1
ATOM 612 C CA . ALA A 1 83 ? -8.277 13.292 13.766 1.00 57.28 83 ALA A CA 1
ATOM 613 C C . ALA A 1 83 ? -8.864 12.237 12.809 1.00 57.28 83 ALA A C 1
ATOM 615 O O . ALA A 1 83 ? -10.029 11.866 12.963 1.00 57.28 83 ALA A O 1
ATOM 616 N N . PHE A 1 84 ? -8.108 11.778 11.807 1.00 61.47 84 PHE A N 1
ATOM 617 C CA . PHE A 1 84 ? -8.564 10.752 10.877 1.00 61.47 84 PHE A CA 1
ATOM 618 C C . PHE A 1 84 ? -7.563 9.605 10.852 1.00 61.47 84 PHE A C 1
ATOM 620 O O . PHE A 1 84 ? -6.424 9.772 10.434 1.00 61.47 84 PHE A O 1
ATOM 627 N N . GLU A 1 85 ? -8.011 8.426 11.269 1.00 71.69 85 GLU A N 1
ATOM 628 C CA . GLU A 1 85 ? -7.304 7.173 11.028 1.00 71.69 85 GLU A CA 1
ATOM 629 C C . GLU A 1 85 ? -7.828 6.590 9.704 1.00 71.69 85 GLU A C 1
ATOM 631 O O . GLU A 1 85 ? -8.810 5.836 9.723 1.00 71.69 85 GLU A O 1
ATOM 636 N N . PRO A 1 86 ? -7.232 6.912 8.532 1.00 82.50 86 PRO A N 1
AT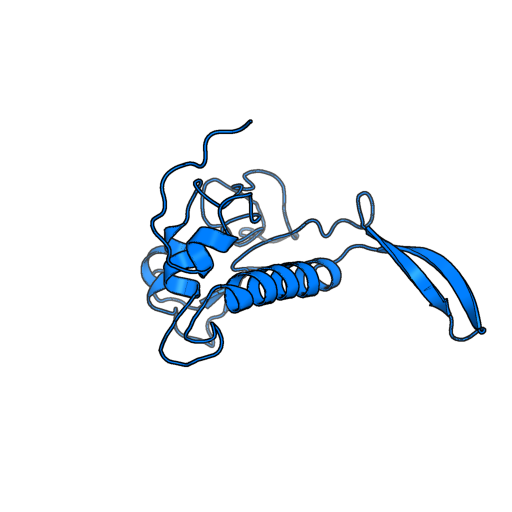OM 637 C CA . PRO A 1 86 ? -7.658 6.335 7.252 1.00 82.50 86 PRO A CA 1
ATOM 638 C C . PRO A 1 86 ? -7.617 4.810 7.252 1.00 82.50 86 PRO A C 1
ATOM 640 O O . PRO A 1 86 ? -8.282 4.169 6.443 1.00 82.50 86 PRO A O 1
ATOM 643 N N . GLN A 1 87 ? -6.856 4.228 8.176 1.00 88.56 87 GLN A N 1
ATOM 644 C CA . GLN A 1 87 ? -6.763 2.798 8.380 1.00 88.56 87 GLN A CA 1
ATOM 645 C C . GLN A 1 87 ? -8.115 2.202 8.795 1.00 88.56 87 GLN A C 1
ATOM 647 O O . GLN A 1 87 ? -8.477 1.165 8.260 1.00 88.56 87 GLN A O 1
ATOM 652 N N . ASN A 1 88 ? -8.923 2.865 9.632 1.00 88.56 88 ASN A N 1
ATOM 653 C CA . ASN A 1 88 ? -10.255 2.348 9.983 1.00 88.56 88 ASN A CA 1
ATOM 654 C C . ASN A 1 88 ? -11.154 2.220 8.743 1.00 88.56 88 ASN A C 1
ATOM 656 O O . ASN A 1 88 ? -11.765 1.177 8.520 1.00 88.56 88 ASN A O 1
ATOM 660 N N . ALA A 1 89 ? -11.195 3.261 7.904 1.00 89.44 89 ALA A N 1
ATOM 661 C CA . ALA A 1 89 ? -11.970 3.246 6.664 1.00 89.44 89 ALA A CA 1
ATOM 662 C C . ALA A 1 89 ? -11.438 2.198 5.671 1.00 89.44 89 ALA A C 1
ATOM 664 O O . ALA A 1 89 ? -12.216 1.455 5.078 1.00 89.44 89 ALA A O 1
ATOM 665 N N . LEU A 1 90 ? -10.114 2.099 5.535 1.00 92.75 90 LEU A N 1
ATOM 666 C CA . LEU A 1 90 ? -9.451 1.124 4.672 1.00 92.75 90 LEU A CA 1
ATOM 667 C C . LEU A 1 90 ? -9.762 -0.323 5.087 1.00 92.75 90 LEU A C 1
ATOM 669 O O . LEU A 1 90 ? -10.166 -1.126 4.250 1.00 92.75 90 LEU A O 1
ATOM 673 N N . TYR A 1 91 ? -9.618 -0.652 6.373 1.00 93.44 91 TYR A N 1
ATOM 674 C CA . TYR A 1 91 ? -9.885 -1.996 6.898 1.00 93.44 91 TYR A CA 1
ATOM 675 C C . TYR A 1 91 ? -11.379 -2.353 6.894 1.00 93.44 91 TYR A C 1
ATOM 677 O O . TYR A 1 91 ? -11.722 -3.533 6.881 1.00 93.44 91 TYR A O 1
ATOM 685 N N . ALA A 1 92 ? -12.269 -1.358 6.831 1.00 91.69 92 ALA A N 1
ATOM 686 C CA . ALA A 1 92 ? -13.707 -1.557 6.652 1.00 91.69 92 ALA A CA 1
ATOM 687 C C . ALA A 1 92 ? -14.149 -1.636 5.177 1.00 91.69 92 ALA A C 1
ATOM 689 O O . ALA A 1 92 ? -15.302 -1.972 4.906 1.00 91.69 92 ALA A O 1
ATOM 690 N N . ALA A 1 93 ? -13.271 -1.322 4.219 1.00 92.38 93 ALA A N 1
ATOM 691 C CA . ALA A 1 93 ? -13.646 -1.190 2.814 1.00 92.38 93 ALA A CA 1
ATOM 692 C C . ALA A 1 93 ? -14.088 -2.525 2.192 1.00 92.38 93 ALA A C 1
ATOM 694 O O . ALA A 1 93 ? -15.085 -2.599 1.475 1.00 92.38 93 ALA A O 1
ATOM 695 N N . GLY A 1 94 ? -13.345 -3.600 2.458 1.00 90.00 94 GLY A N 1
ATOM 696 C CA . GLY A 1 94 ? -13.574 -4.895 1.819 1.00 90.00 94 GLY A CA 1
ATOM 697 C C . GLY A 1 94 ? -13.655 -4.795 0.286 1.00 90.00 94 GLY A C 1
ATOM 698 O O . GLY A 1 94 ? -13.041 -3.933 -0.348 1.00 90.00 94 GLY A O 1
ATOM 699 N N . ASN A 1 95 ? -14.470 -5.656 -0.325 1.00 91.38 95 ASN A N 1
ATOM 700 C CA . ASN A 1 95 ? -14.550 -5.796 -1.785 1.00 91.38 95 ASN A CA 1
ATOM 701 C C . ASN A 1 95 ? -15.176 -4.598 -2.524 1.00 91.38 95 ASN A C 1
ATOM 703 O O . ASN A 1 95 ? -15.202 -4.603 -3.755 1.00 91.38 95 ASN A O 1
ATOM 707 N N . ILE A 1 96 ? -15.680 -3.578 -1.814 1.00 91.81 96 ILE A N 1
ATOM 708 C CA . ILE A 1 96 ? -16.243 -2.376 -2.456 1.00 91.81 96 ILE A CA 1
ATOM 709 C C . ILE A 1 96 ? -15.151 -1.516 -3.101 1.00 91.81 96 ILE A C 1
ATOM 711 O O . ILE A 1 96 ? -15.416 -0.825 -4.079 1.00 91.81 96 ILE A O 1
ATOM 715 N N . ALA A 1 97 ? -13.936 -1.560 -2.549 1.00 95.62 97 ALA A N 1
ATOM 716 C CA . ALA A 1 97 ? -12.811 -0.728 -2.968 1.00 95.62 97 ALA A CA 1
ATOM 717 C C . ALA A 1 97 ? -11.477 -1.486 -3.009 1.00 95.62 97 ALA A C 1
ATOM 719 O O . ALA A 1 97 ? -10.464 -0.908 -3.400 1.00 95.62 97 ALA A O 1
ATOM 720 N N . MET A 1 98 ? -11.473 -2.772 -2.650 1.00 97.12 98 MET A N 1
ATOM 721 C CA . MET A 1 98 ? -10.303 -3.641 -2.717 1.00 97.12 98 MET A CA 1
ATOM 722 C C . MET A 1 98 ? -10.549 -4.812 -3.672 1.00 97.12 98 MET A C 1
ATOM 724 O O . MET A 1 98 ? -11.663 -5.315 -3.829 1.00 97.12 98 MET A O 1
ATOM 728 N N . PHE A 1 99 ? -9.490 -5.222 -4.356 1.00 97.50 99 PHE A N 1
ATOM 729 C CA . PHE A 1 99 ? -9.391 -6.473 -5.084 1.00 97.50 99 PHE A CA 1
ATOM 730 C C . PHE A 1 99 ? -8.663 -7.466 -4.188 1.00 97.50 99 PHE A C 1
ATOM 732 O O . PHE A 1 99 ? -7.460 -7.317 -3.977 1.00 97.50 99 PHE A O 1
ATOM 739 N N . ASP A 1 100 ? -9.396 -8.449 -3.678 1.00 97.38 100 ASP A N 1
ATOM 740 C CA . ASP A 1 100 ? -8.837 -9.535 -2.883 1.00 97.38 100 ASP A CA 1
ATOM 741 C C . ASP A 1 100 ? -7.958 -10.441 -3.759 1.00 97.38 100 ASP A C 1
ATOM 743 O O . ASP A 1 100 ? -8.423 -11.013 -4.752 1.00 97.38 100 ASP A O 1
ATOM 747 N N . VAL A 1 101 ? -6.671 -10.528 -3.424 1.00 96.25 101 VAL A N 1
ATOM 748 C CA . VAL A 1 101 ? -5.714 -11.370 -4.143 1.00 96.25 101 VAL A CA 1
ATOM 749 C C . VAL A 1 101 ? -5.687 -12.711 -3.434 1.00 96.25 101 VAL A C 1
ATOM 751 O O . VAL A 1 101 ? -5.129 -12.826 -2.359 1.00 96.25 101 VAL A O 1
ATOM 754 N N . ILE A 1 102 ? -6.275 -13.729 -4.057 1.00 96.50 102 ILE A N 1
ATOM 755 C CA . ILE A 1 102 ? -6.519 -15.022 -3.398 1.00 96.50 102 ILE A CA 1
ATOM 756 C C . ILE A 1 102 ? -5.547 -16.133 -3.810 1.00 96.50 102 ILE A C 1
ATOM 758 O O . ILE A 1 102 ? -5.696 -17.270 -3.369 1.00 96.50 102 ILE A O 1
ATOM 762 N N . ASP A 1 103 ? -4.600 -15.835 -4.701 1.00 95.12 103 ASP A N 1
ATOM 763 C CA . ASP A 1 103 ? -3.636 -16.806 -5.218 1.00 95.12 103 ASP A CA 1
ATOM 764 C C . ASP A 1 103 ? -2.238 -16.192 -5.367 1.00 95.12 103 ASP A C 1
ATOM 766 O O . ASP A 1 103 ? -2.072 -14.989 -5.585 1.00 95.12 103 ASP A O 1
ATOM 770 N N . GLY A 1 104 ? -1.224 -17.045 -5.250 1.00 91.62 104 GLY A N 1
ATOM 771 C CA . GLY A 1 104 ? 0.186 -16.681 -5.275 1.00 91.62 104 GLY A CA 1
ATOM 772 C C . GLY A 1 104 ? 0.848 -16.673 -3.896 1.00 91.62 104 GLY A C 1
ATOM 773 O O . GLY A 1 104 ? 0.258 -16.999 -2.866 1.00 91.62 104 GLY A O 1
ATOM 774 N N . ARG A 1 105 ? 2.143 -16.338 -3.878 1.00 90.81 105 ARG A N 1
ATOM 775 C CA . ARG A 1 105 ? 2.950 -16.274 -2.653 1.00 90.81 105 ARG A CA 1
ATOM 776 C C . ARG A 1 105 ? 4.002 -15.175 -2.726 1.00 90.81 105 ARG A C 1
ATOM 778 O O . ARG A 1 105 ? 4.594 -14.965 -3.780 1.00 90.81 105 ARG A O 1
ATOM 785 N N . ASN A 1 106 ? 4.315 -14.540 -1.597 1.00 83.94 106 ASN A N 1
ATOM 786 C CA . ASN A 1 106 ? 5.341 -13.492 -1.521 1.00 83.94 106 ASN A CA 1
ATOM 787 C C . ASN A 1 106 ? 6.685 -13.956 -0.921 1.00 83.94 106 ASN A C 1
ATOM 789 O O . ASN A 1 106 ? 7.545 -13.119 -0.661 1.00 83.94 106 ASN A O 1
ATOM 793 N N . GLY A 1 107 ? 6.882 -15.265 -0.711 1.00 83.25 107 GLY A N 1
ATOM 794 C CA . GLY A 1 107 ? 8.120 -15.841 -0.173 1.00 83.25 107 GLY A CA 1
ATOM 795 C C . GLY A 1 107 ? 7.979 -17.305 0.272 1.00 83.25 107 GLY A C 1
ATOM 796 O O . GLY A 1 107 ? 6.878 -17.861 0.206 1.00 83.25 107 GLY A O 1
ATOM 797 N N . PRO A 1 108 ? 9.070 -17.951 0.736 1.00 79.94 108 PRO A N 1
ATOM 798 C CA . PRO A 1 108 ? 9.089 -19.368 1.108 1.00 79.94 108 PRO A CA 1
ATOM 799 C C . PRO A 1 108 ? 8.330 -19.725 2.408 1.00 79.94 108 PRO A C 1
ATOM 801 O O . PRO A 1 108 ? 8.285 -20.899 2.751 1.00 79.94 108 PRO A O 1
ATOM 804 N N . CYS A 1 109 ? 7.733 -18.767 3.128 1.00 79.38 109 CYS A N 1
ATOM 805 C CA . CYS A 1 109 ? 7.182 -18.999 4.469 1.00 79.38 109 CYS A CA 1
ATOM 806 C C . CYS A 1 109 ? 5.751 -19.571 4.491 1.00 79.38 109 CYS A C 1
ATOM 808 O O . CYS A 1 109 ? 4.976 -19.347 3.564 1.00 79.38 109 CYS A O 1
ATOM 810 N N . ASP A 1 110 ? 5.375 -20.223 5.597 1.00 76.12 110 ASP A N 1
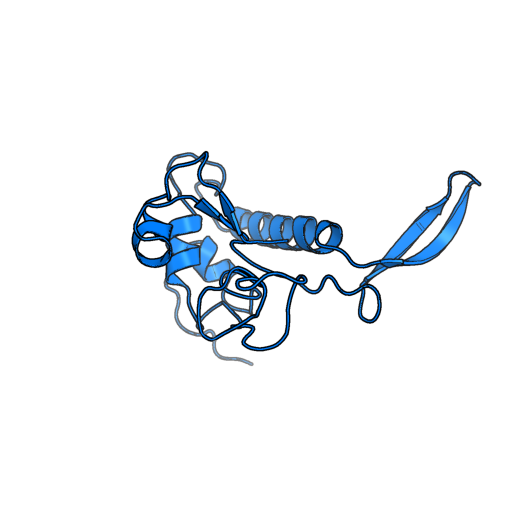ATOM 811 C CA . ASP A 1 110 ? 4.051 -20.851 5.792 1.00 76.12 110 ASP A CA 1
ATOM 812 C C . ASP A 1 110 ? 2.880 -19.860 5.763 1.00 76.12 110 ASP A C 1
ATOM 814 O O . ASP A 1 110 ? 1.740 -20.234 5.513 1.00 76.12 110 ASP A O 1
ATOM 818 N N . LYS A 1 111 ? 3.159 -18.580 6.028 1.00 80.94 111 LYS A N 1
ATOM 819 C CA . LYS A 1 111 ? 2.169 -17.495 6.022 1.00 80.94 111 LYS A CA 1
ATOM 820 C C . LYS A 1 111 ? 2.278 -16.589 4.795 1.00 80.94 111 LYS A C 1
ATOM 822 O O . LYS A 1 111 ? 1.633 -15.555 4.755 1.00 80.94 111 LYS A O 1
ATOM 827 N N . CYS A 1 112 ? 3.113 -16.944 3.822 1.00 86.00 112 CYS A N 1
ATOM 828 C CA . CYS A 1 112 ? 3.412 -16.107 2.659 1.00 86.00 112 CYS A CA 1
ATOM 829 C C . CYS A 1 112 ? 2.459 -16.353 1.479 1.00 86.00 112 CYS A C 1
ATOM 831 O O . CYS A 1 112 ? 2.661 -15.754 0.424 1.00 86.00 112 CYS A O 1
ATOM 833 N N . THR A 1 113 ? 1.493 -17.263 1.616 1.00 92.88 113 THR A N 1
ATOM 834 C CA . THR A 1 113 ? 0.516 -17.603 0.572 1.00 92.88 113 THR A CA 1
ATOM 835 C C . THR A 1 113 ? -0.696 -16.690 0.680 1.00 92.88 113 THR A C 1
ATOM 837 O O . THR A 1 113 ? -1.162 -16.419 1.788 1.00 92.88 113 THR A O 1
ATOM 840 N N . ALA A 1 114 ? -1.173 -16.224 -0.467 1.00 95.12 114 ALA A N 1
ATOM 841 C CA . ALA A 1 114 ? -2.374 -15.416 -0.566 1.00 95.12 114 ALA A CA 1
ATOM 842 C C . ALA A 1 114 ? -3.635 -16.270 -0.334 1.00 95.12 114 ALA A C 1
ATOM 844 O O . ALA A 1 114 ? -3.606 -17.493 -0.506 1.00 95.12 114 ALA A O 1
ATOM 845 N N . GLY A 1 115 ? -4.732 -15.652 0.087 1.00 93.94 115 GLY A N 1
ATOM 846 C CA . GLY A 1 115 ? -5.974 -16.359 0.382 1.00 93.94 115 GLY A CA 1
ATOM 847 C C . GLY A 1 115 ? -7.165 -15.418 0.452 1.00 93.94 115 GLY A C 1
ATOM 848 O O . GLY A 1 115 ? -7.035 -14.232 0.208 1.00 93.94 115 GLY A O 1
ATOM 849 N N . VAL A 1 116 ? -8.348 -15.951 0.766 1.00 94.88 116 VAL A N 1
ATOM 850 C CA . VAL A 1 116 ? -9.553 -15.117 0.882 1.00 94.88 116 VAL A CA 1
ATOM 851 C C . VAL A 1 116 ? -9.442 -14.181 2.087 1.00 94.88 116 VAL A C 1
ATOM 853 O O . VAL A 1 116 ? -9.271 -14.641 3.219 1.00 94.88 116 VAL A O 1
ATOM 856 N N . GLY A 1 117 ? -9.655 -12.890 1.848 1.00 94.25 117 GLY A N 1
ATOM 857 C CA . GLY A 1 117 ? -9.615 -11.840 2.855 1.00 94.25 11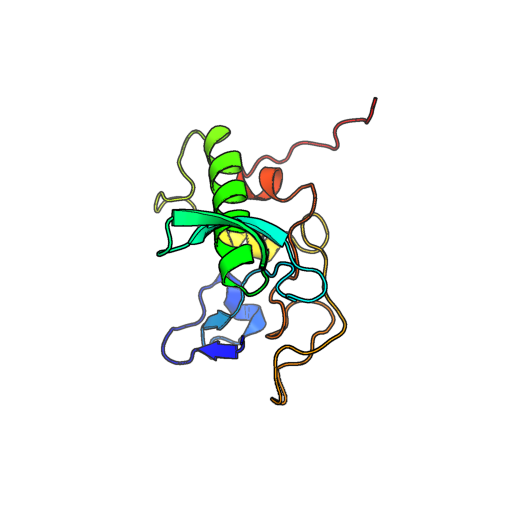7 GLY A CA 1
ATOM 858 C C . GLY A 1 117 ? -8.196 -11.355 3.143 1.00 94.25 117 GLY A C 1
ATOM 859 O O . GLY A 1 117 ? -7.324 -11.371 2.288 1.00 94.25 117 GLY A O 1
ATOM 860 N N . PHE A 1 118 ? -7.961 -10.875 4.366 1.00 94.25 118 PHE A N 1
ATOM 861 C CA . PHE A 1 118 ? -6.623 -10.419 4.727 1.00 94.25 118 PHE A CA 1
ATOM 862 C C . PHE A 1 118 ? -5.634 -11.587 4.775 1.00 94.25 118 PHE A C 1
ATOM 864 O O . PHE A 1 118 ? -5.848 -12.564 5.498 1.00 94.25 118 PHE A O 1
ATOM 871 N N . ASP A 1 119 ? -4.482 -11.412 4.137 1.00 94.06 119 ASP A N 1
ATOM 872 C CA . ASP A 1 119 ? -3.348 -12.320 4.255 1.00 94.06 119 ASP A CA 1
ATOM 873 C C . ASP A 1 119 ? -2.009 -11.566 4.380 1.00 94.06 119 ASP A C 1
ATOM 875 O O . ASP A 1 119 ? -1.897 -10.362 4.147 1.00 94.06 119 ASP A O 1
ATOM 879 N N . PHE A 1 120 ? -0.941 -12.271 4.761 1.00 92.56 120 PHE A N 1
ATOM 880 C CA . PHE A 1 120 ? 0.394 -11.663 4.860 1.00 92.56 120 PHE A CA 1
ATOM 881 C C . PHE A 1 120 ? 1.132 -11.614 3.511 1.00 92.56 120 PHE A C 1
ATOM 883 O O . PHE A 1 120 ? 2.276 -11.145 3.446 1.00 92.56 120 PHE A O 1
ATOM 890 N N . ALA A 1 121 ? 0.523 -12.102 2.429 1.00 93.44 121 ALA A N 1
ATOM 891 C CA . ALA A 1 121 ? 1.068 -11.984 1.087 1.00 93.44 121 ALA A CA 1
ATOM 892 C C . ALA A 1 121 ? 0.832 -10.570 0.532 1.00 93.44 121 ALA A C 1
ATOM 894 O O . ALA A 1 121 ? 1.778 -9.904 0.089 1.00 93.44 121 ALA A O 1
ATOM 895 N N . THR A 1 122 ? -0.416 -10.120 0.637 1.00 94.94 122 THR A N 1
ATOM 896 C CA . THR A 1 122 ? -1.035 -9.012 -0.092 1.00 94.94 122 THR A CA 1
ATOM 897 C C . THR A 1 122 ? -1.898 -8.091 0.774 1.00 94.94 122 THR A C 1
ATOM 899 O O . THR A 1 122 ? -2.354 -7.057 0.277 1.00 94.94 122 THR A O 1
ATOM 902 N N . GLY A 1 123 ? -2.050 -8.381 2.070 1.00 95.25 123 GLY A N 1
ATOM 903 C CA . GLY A 1 123 ? -2.822 -7.556 2.998 1.00 95.25 123 GLY A CA 1
ATOM 904 C C . GLY A 1 123 ? -4.309 -7.652 2.688 1.00 95.25 123 GLY A C 1
ATOM 905 O O . GLY A 1 123 ? -4.818 -8.739 2.461 1.00 95.25 123 GLY A O 1
ATOM 906 N N . LEU A 1 124 ? -4.992 -6.509 2.611 1.00 96.31 124 LEU A N 1
ATOM 907 C CA . LEU A 1 124 ? -6.380 -6.406 2.137 1.00 96.31 124 LEU A CA 1
ATOM 908 C C . LEU A 1 124 ? -6.514 -6.558 0.607 1.00 96.31 124 LEU A C 1
ATOM 910 O O . LEU A 1 124 ? -7.614 -6.426 0.072 1.00 96.31 124 LEU A O 1
ATOM 914 N N . GLY A 1 125 ? -5.401 -6.752 -0.108 1.00 96.81 125 GLY A N 1
ATOM 915 C CA . GLY A 1 125 ? -5.357 -6.814 -1.566 1.00 96.81 125 GLY A CA 1
ATOM 916 C C . GLY A 1 125 ? -5.026 -5.472 -2.225 1.00 96.81 125 GLY A C 1
ATOM 917 O O . GLY A 1 125 ? -4.384 -4.602 -1.624 1.00 96.81 125 GLY A O 1
ATOM 918 N N . SER A 1 126 ? -5.427 -5.308 -3.486 1.00 97.06 126 SER A N 1
ATOM 919 C CA . SER A 1 126 ? -5.092 -4.128 -4.295 1.00 97.06 126 SER A CA 1
ATOM 920 C C . SER A 1 126 ? -6.232 -3.115 -4.373 1.00 97.06 126 SER A C 1
ATOM 922 O O . SER A 1 126 ? -7.373 -3.516 -4.584 1.00 97.06 126 SER A O 1
ATOM 924 N N . PRO A 1 127 ? -5.967 -1.801 -4.270 1.00 97.19 127 PRO A N 1
ATOM 925 C CA . PRO A 1 127 ? -7.015 -0.796 -4.424 1.00 97.19 127 PRO A CA 1
ATOM 926 C C . PRO A 1 127 ? -7.720 -0.857 -5.790 1.00 97.19 127 PRO A C 1
ATOM 928 O O . PRO A 1 127 ? -7.089 -1.066 -6.827 1.00 97.19 127 PRO A O 1
ATOM 931 N N . ARG A 1 128 ? -9.034 -0.626 -5.795 1.00 95.69 128 ARG A N 1
ATOM 932 C CA . ARG A 1 128 ? -9.917 -0.556 -6.974 1.00 95.69 128 ARG A CA 1
ATOM 933 C C . ARG A 1 128 ? -10.612 0.812 -7.047 1.00 95.69 128 ARG A C 1
ATOM 935 O O . ARG A 1 128 ? -10.563 1.567 -6.072 1.00 95.69 128 ARG A O 1
ATOM 942 N N . PRO A 1 129 ? -11.295 1.144 -8.165 1.00 94.00 129 PRO A N 1
ATOM 943 C CA . PRO A 1 129 ? -12.236 2.266 -8.175 1.00 94.00 129 PRO A CA 1
ATOM 944 C C . PRO A 1 129 ? -13.183 2.183 -6.966 1.00 94.00 129 PRO A C 1
ATOM 946 O O . PRO A 1 129 ? -13.692 1.101 -6.685 1.00 94.00 129 PRO A O 1
ATOM 949 N N . GLY A 1 130 ? -13.367 3.289 -6.237 1.00 93.12 130 GLY A N 1
ATOM 950 C CA . GLY A 1 130 ? -14.049 3.318 -4.935 1.00 93.12 130 GLY A CA 1
ATOM 951 C C . GLY A 1 130 ? -13.124 3.623 -3.748 1.00 93.12 130 GLY A C 1
ATOM 952 O O . GLY A 1 130 ? -13.586 4.097 -2.711 1.00 93.12 130 GLY A O 1
ATOM 953 N N . ILE A 1 131 ? -11.810 3.377 -3.867 1.00 95.00 131 ILE A N 1
ATOM 954 C CA . ILE A 1 131 ? -10.882 3.593 -2.741 1.00 95.00 131 ILE A CA 1
ATOM 955 C C . ILE A 1 131 ? -10.733 5.066 -2.366 1.00 95.00 131 ILE A C 1
ATOM 957 O O . ILE A 1 131 ? -10.581 5.392 -1.191 1.00 95.00 131 ILE A O 1
ATOM 961 N N . ILE A 1 132 ? -10.804 5.967 -3.346 1.00 94.62 132 ILE A N 1
ATOM 962 C CA . ILE A 1 132 ? -10.703 7.403 -3.094 1.00 94.62 132 ILE A CA 1
ATOM 963 C C . ILE A 1 132 ? -11.911 7.849 -2.272 1.00 94.62 132 ILE A C 1
ATOM 965 O O . ILE A 1 132 ? -11.745 8.518 -1.262 1.00 94.62 132 ILE A O 1
ATOM 969 N N . GLU A 1 133 ? -13.111 7.402 -2.629 1.00 93.00 133 GLU A N 1
ATOM 970 C CA . GLU A 1 133 ? -14.359 7.698 -1.929 1.00 93.00 133 GLU A CA 1
ATOM 971 C C . GLU A 1 133 ? -14.334 7.191 -0.479 1.00 93.00 133 GLU A C 1
ATOM 973 O O . GLU A 1 133 ? -14.692 7.932 0.443 1.00 93.00 133 GLU A O 1
ATOM 978 N N . VAL A 1 134 ? -13.828 5.967 -0.268 1.00 91.88 134 VAL A N 1
ATOM 979 C CA . VAL A 1 134 ? -13.596 5.394 1.069 1.00 91.88 134 VAL A CA 1
ATOM 980 C C . VAL A 1 134 ? -12.653 6.277 1.891 1.00 91.88 134 VAL A C 1
ATOM 982 O O . VAL A 1 134 ? -12.959 6.599 3.039 1.00 91.88 134 VAL A O 1
ATOM 985 N N . LEU A 1 135 ? -11.527 6.706 1.314 1.00 91.69 135 LEU A N 1
ATOM 986 C CA . LEU A 1 135 ? -10.536 7.542 2.000 1.00 91.69 135 LEU A CA 1
ATOM 987 C C . LEU A 1 135 ? -11.051 8.963 2.270 1.00 91.69 135 LEU A C 1
ATOM 989 O O . LEU A 1 135 ? -10.752 9.554 3.307 1.00 91.69 135 LEU A O 1
ATOM 993 N N . VAL A 1 136 ? -11.870 9.519 1.379 1.00 91.81 136 VAL A N 1
ATOM 994 C CA . VAL A 1 136 ? -12.532 10.810 1.608 1.00 91.81 136 VAL A CA 1
ATOM 995 C C . VAL A 1 136 ? -13.545 10.707 2.757 1.00 91.81 136 VAL A C 1
ATOM 997 O O . VAL A 1 136 ? -13.768 11.692 3.457 1.00 91.81 136 VAL A O 1
ATOM 1000 N N . GLY A 1 137 ? -14.114 9.523 3.010 1.00 82.75 137 GLY A N 1
ATOM 1001 C CA . GLY A 1 137 ? -15.163 9.324 4.014 1.00 82.75 137 GLY A CA 1
ATOM 1002 C C . GLY A 1 137 ? -16.533 9.811 3.535 1.00 82.75 137 GLY A C 1
ATOM 1003 O O . GLY A 1 137 ? -17.404 10.117 4.346 1.00 82.75 137 GLY A O 1
ATOM 1004 N N . SER A 1 138 ? -16.718 9.913 2.216 1.00 60.47 138 SER A N 1
ATOM 1005 C CA . SER A 1 138 ? -17.995 10.289 1.611 1.00 60.47 138 SER A CA 1
ATOM 1006 C C . SER A 1 138 ? -18.833 9.038 1.374 1.00 60.47 138 SER A C 1
ATOM 1008 O O . SER A 1 138 ? -18.480 8.198 0.550 1.00 60.47 138 SER A O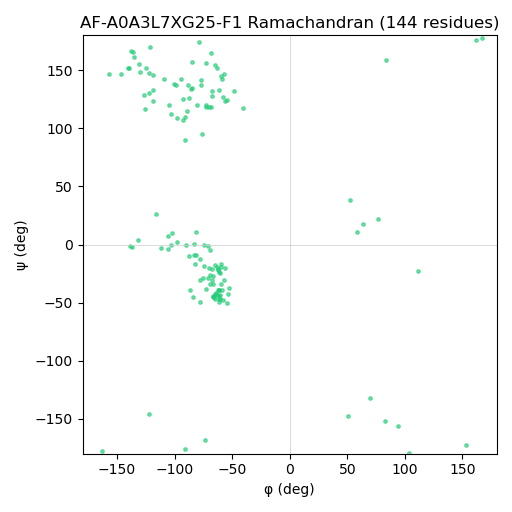 1
ATOM 1010 N N . SER A 1 139 ? -19.971 8.911 2.053 1.00 49.69 139 SER A N 1
ATOM 1011 C CA . SER A 1 139 ? -21.032 8.021 1.588 1.00 49.69 139 SER A CA 1
ATOM 1012 C C . SER A 1 139 ? -21.748 8.698 0.418 1.00 49.69 139 SER A C 1
ATOM 1014 O O . SER A 1 139 ? -22.659 9.497 0.621 1.00 49.69 139 SER A O 1
ATOM 1016 N N . THR A 1 140 ? -21.352 8.399 -0.820 1.00 44.22 140 THR A N 1
ATOM 1017 C CA . THR A 1 140 ? -22.051 8.941 -1.998 1.00 44.22 140 THR A CA 1
ATOM 1018 C C . THR A 1 140 ? -22.458 7.804 -2.941 1.00 44.22 140 THR A C 1
ATOM 1020 O O . THR A 1 140 ? -21.626 6.952 -3.250 1.00 44.22 140 THR A O 1
ATOM 1023 N N . PRO A 1 141 ? -23.740 7.736 -3.365 1.00 38.53 141 PRO A N 1
ATOM 1024 C CA . PRO A 1 141 ? -24.270 6.636 -4.163 1.00 38.53 141 PRO A CA 1
ATOM 1025 C C . PRO A 1 141 ? -23.607 6.572 -5.539 1.00 38.53 141 PRO A C 1
ATOM 1027 O O . PRO A 1 141 ? -23.134 7.582 -6.060 1.00 38.53 141 PRO A O 1
ATOM 1030 N N . ALA A 1 142 ? -23.612 5.368 -6.116 1.00 39.06 142 ALA A N 1
ATOM 1031 C CA . ALA A 1 142 ? -23.081 5.062 -7.438 1.00 39.06 142 ALA A CA 1
ATOM 1032 C C . ALA A 1 142 ? -23.406 6.166 -8.458 1.00 39.06 142 ALA A C 1
ATOM 1034 O O . ALA A 1 142 ? -24.570 6.434 -8.763 1.00 39.06 142 ALA A O 1
ATOM 1035 N N . VAL A 1 143 ? -22.365 6.796 -8.999 1.00 40.56 143 VAL A N 1
ATOM 1036 C CA . VAL A 1 143 ? -22.505 7.705 -10.134 1.00 40.56 143 VAL A CA 1
ATOM 1037 C C . VAL A 1 143 ? -22.856 6.856 -11.354 1.00 40.56 143 VAL A C 1
ATOM 1039 O O . VAL A 1 143 ? -22.096 5.972 -11.750 1.00 40.56 143 VAL A O 1
ATOM 1042 N N . ALA A 1 144 ? -24.032 7.109 -11.929 1.00 42.62 144 ALA A N 1
ATOM 1043 C CA . ALA A 1 144 ? -24.463 6.516 -13.186 1.00 42.62 144 ALA A CA 1
ATOM 1044 C C . ALA A 1 144 ? -23.430 6.813 -14.283 1.00 42.62 144 ALA A C 1
ATOM 1046 O O . ALA A 1 144 ? -23.103 7.973 -14.545 1.00 42.62 144 ALA A O 1
ATOM 1047 N N . GLN A 1 145 ? -22.924 5.753 -14.913 1.00 36.44 145 GLN A N 1
ATOM 1048 C CA . GLN A 1 145 ? -22.084 5.857 -16.100 1.00 36.44 145 GLN A CA 1
ATOM 1049 C C . GLN A 1 145 ? -22.883 6.530 -17.226 1.00 36.44 145 GLN A C 1
ATOM 1051 O O . GLN A 1 145 ? -24.045 6.187 -17.456 1.00 36.44 145 GLN A O 1
ATOM 1056 N N . ARG A 1 146 ? -22.259 7.505 -17.891 1.00 38.41 146 ARG A N 1
ATOM 1057 C CA . ARG A 1 146 ? -22.667 7.976 -19.218 1.00 38.41 146 ARG A CA 1
ATOM 1058 C C . ARG A 1 146 ? -21.943 7.169 -20.281 1.00 38.41 146 ARG A C 1
ATOM 1060 O O . ARG A 1 146 ? -20.770 6.818 -20.019 1.00 38.41 146 ARG A O 1
#

Secondary structure (DSSP, 8-state):
--EEETTSPPPGGGHHHHTTS-EEE-SS-----GGG-EEEEEE-TTS-EEEEEE-SHHHHHHHHHHHHHHHHHT-SS-TTSTT--HHHHHHHHGGGTEE---S-BSSSSTT-B--SSSBTTTBT-EE-TTHHHHHHT-----PPP-

pLDDT: mean 87.13, std 13.45, range [36.44, 97.5]

Sequence (146 aa):
MGGMNRAYVAPSYQDHLTQNVGRAIPDVSFNADPSTGFAVYTIGQDSKTRWQVVGGTSAGAPQWAAMIAIADQFRAVPLSGEAFEPQNALYAAGNIAMFDVIDGRNGPCDKCTAGVGFDFATGLGSPRPGIIEVLVGSSTPAVAQR

Mean predicted aligned error: 6.53 Å

Nearest PDB structures (foldseek):
  1pyy-assembly1_A  TM=3.920E-01  e=1.952E+00  Streptococcus pneumoniae R6
  3u88-assembly1_A  TM=2.749E-01  e=6.499E-01  Homo sapiens
  8ig0-assembly2_C  TM=2.279E-01  e=8.981E-01  Homo sapiens
  8ig0-assembly2_D  TM=2.732E-01  e=2.082E+00  Homo sapiens
  3u88-assembly2_B  TM=2.156E-01  e=1.507E+00  Homo sapiens